Protein AF-A0A6G0XC63-F1 (afdb_monomer_lite)

Organism: NCBI:txid100861

Radius of gyration: 40.31 Å; chains: 1; bounding box: 90×27×116 Å

Structure (mmCIF, N/CA/C/O backbone):
data_AF-A0A6G0XC63-F1
#
_entry.id   AF-A0A6G0XC63-F1
#
loop_
_atom_site.group_PDB
_atom_site.id
_atom_site.type_s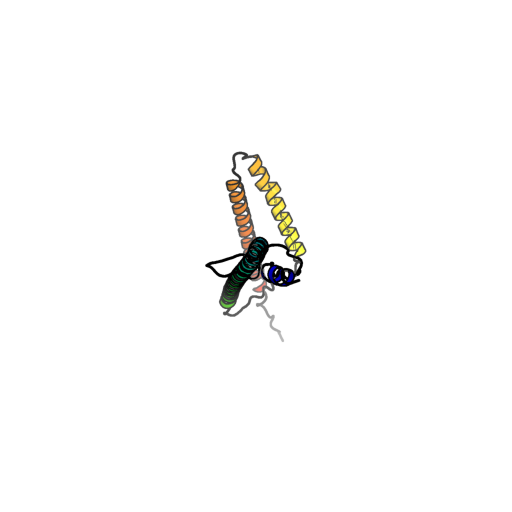ymbol
_atom_site.label_atom_id
_atom_site.label_alt_id
_atom_site.label_comp_id
_atom_site.label_asym_id
_atom_site.label_entity_id
_atom_site.label_seq_id
_atom_site.pdbx_PDB_ins_code
_atom_site.Cartn_x
_atom_site.Cartn_y
_atom_site.Cartn_z
_atom_site.occupancy
_atom_site.B_iso_or_equiv
_atom_site.auth_seq_id
_atom_site.auth_comp_id
_atom_site.auth_asym_id
_atom_site.auth_atom_id
_atom_site.pdbx_PDB_model_num
ATOM 1 N N . MET A 1 1 ? -22.989 12.980 68.171 1.00 46.19 1 MET A N 1
ATOM 2 C CA . MET A 1 1 ? -22.238 13.304 66.934 1.00 46.19 1 MET A CA 1
ATOM 3 C C . MET A 1 1 ? -21.333 12.137 66.503 1.00 46.19 1 MET A C 1
ATOM 5 O O . MET A 1 1 ? -20.151 12.341 66.274 1.00 46.19 1 MET A O 1
ATOM 9 N N . GLN A 1 2 ? -21.857 10.907 66.398 1.00 45.84 2 GLN A N 1
ATOM 10 C CA . GLN A 1 2 ? -21.051 9.700 66.100 1.00 45.84 2 GLN A CA 1
ATOM 11 C C . GLN A 1 2 ? -21.362 9.065 64.724 1.00 45.84 2 GLN A C 1
ATOM 13 O O . GLN A 1 2 ? -20.624 8.194 64.270 1.00 45.84 2 GLN A O 1
ATOM 18 N N . ASP A 1 3 ? -22.376 9.560 64.002 1.00 47.06 3 ASP A N 1
ATOM 19 C CA . ASP A 1 3 ? -22.834 8.966 62.732 1.00 47.06 3 ASP A CA 1
ATOM 20 C C . ASP A 1 3 ? -22.097 9.464 61.476 1.00 47.06 3 ASP A C 1
ATOM 22 O O . ASP A 1 3 ? -22.092 8.791 60.446 1.00 47.06 3 ASP A O 1
ATOM 26 N N . ALA A 1 4 ? -21.432 10.622 61.539 1.00 51.56 4 ALA A N 1
ATOM 27 C CA . ALA A 1 4 ? -20.772 11.221 60.372 1.00 51.56 4 ALA A CA 1
ATOM 28 C C . ALA A 1 4 ? -19.481 10.485 59.959 1.00 51.56 4 ALA A C 1
ATOM 30 O O . ALA A 1 4 ? -19.144 10.428 58.776 1.00 51.56 4 ALA A O 1
ATOM 31 N N . HIS A 1 5 ? -18.774 9.875 60.917 1.00 50.66 5 HIS A N 1
ATOM 32 C CA . HIS A 1 5 ? -17.534 9.143 60.642 1.00 50.66 5 HIS A CA 1
ATOM 33 C C . HIS A 1 5 ? -17.777 7.784 59.963 1.00 50.66 5 HIS A C 1
ATOM 35 O O . HIS A 1 5 ? -17.015 7.412 59.074 1.00 50.66 5 HIS A O 1
ATOM 41 N N . HIS A 1 6 ? -18.873 7.090 60.290 1.00 52.09 6 HIS A N 1
ATOM 42 C CA . HIS A 1 6 ? -19.213 5.793 59.686 1.00 52.09 6 HIS A CA 1
ATOM 43 C C . HIS A 1 6 ? -19.697 5.907 58.231 1.00 52.09 6 HIS A C 1
ATOM 45 O O . HIS A 1 6 ? -19.509 4.987 57.436 1.00 52.09 6 HIS A O 1
ATOM 51 N N . GLN A 1 7 ? -20.292 7.040 57.844 1.00 53.22 7 GLN A N 1
ATOM 52 C CA . GLN A 1 7 ? -20.738 7.248 56.462 1.00 53.22 7 GLN A CA 1
ATOM 53 C C . GLN A 1 7 ? -19.556 7.457 55.506 1.00 53.22 7 GLN A C 1
ATOM 55 O O . GLN A 1 7 ? -19.582 6.939 54.395 1.00 53.22 7 GLN A O 1
ATOM 60 N N . SER A 1 8 ? -18.483 8.119 55.947 1.00 57.97 8 SER A N 1
ATOM 61 C CA . SER A 1 8 ? -17.264 8.328 55.146 1.00 57.97 8 SER A CA 1
ATOM 62 C C . SER A 1 8 ? -16.567 7.012 54.751 1.00 57.97 8 SER A C 1
ATOM 64 O O . SER A 1 8 ? -16.093 6.852 53.621 1.00 57.97 8 SER A O 1
ATOM 66 N N . GLU A 1 9 ? -16.569 6.012 55.638 1.00 62.53 9 GLU A N 1
ATOM 67 C CA . GLU A 1 9 ? -15.960 4.701 55.372 1.00 62.53 9 GLU A CA 1
ATOM 68 C C . GLU A 1 9 ? -16.750 3.838 54.380 1.00 62.53 9 GLU A C 1
ATOM 70 O O . GLU A 1 9 ? -16.179 2.952 53.744 1.00 62.53 9 GLU A O 1
ATOM 75 N N . ALA A 1 10 ? -18.039 4.110 54.182 1.00 69.88 10 ALA A N 1
ATOM 76 C CA . ALA A 1 10 ? -18.869 3.382 53.226 1.00 69.88 10 ALA A CA 1
ATOM 77 C C . ALA A 1 10 ? -18.829 3.976 51.806 1.00 69.88 10 ALA A C 1
ATOM 79 O O . ALA A 1 10 ? -19.312 3.335 50.868 1.00 69.88 10 ALA A O 1
ATOM 80 N N . LEU A 1 11 ? -18.259 5.173 51.632 1.00 84.38 11 LEU A N 1
ATOM 81 C CA . LEU A 1 11 ? -18.305 5.943 50.388 1.00 84.38 11 LEU A CA 1
ATOM 82 C C . LEU A 1 11 ? -17.096 5.707 49.481 1.00 84.38 11 LEU A C 1
ATOM 84 O O . LEU A 1 11 ? -15.985 5.392 49.917 1.00 84.38 11 LEU A O 1
ATOM 88 N N . CYS A 1 12 ? -17.333 5.825 48.180 1.00 89.31 12 CYS A N 1
ATOM 89 C CA . CYS A 1 12 ? -16.354 5.579 47.134 1.00 89.31 12 CYS A CA 1
ATOM 90 C C . CYS A 1 12 ? -15.148 6.530 47.214 1.00 89.31 12 CYS A C 1
ATOM 92 O O . CYS A 1 12 ? -15.267 7.746 47.091 1.00 89.31 12 CYS A O 1
ATOM 94 N N . MET A 1 13 ? -13.950 5.952 47.265 1.00 88.00 13 MET A N 1
ATOM 95 C CA . MET A 1 13 ? -12.672 6.666 47.328 1.00 88.00 13 MET A CA 1
ATOM 96 C C . MET A 1 13 ? -12.102 6.965 45.933 1.00 88.00 13 MET A C 1
ATOM 98 O O . MET A 1 13 ? -10.935 6.684 45.649 1.00 88.00 13 MET A O 1
ATOM 102 N N . TYR A 1 14 ? -12.927 7.468 45.011 1.00 87.00 14 TYR A N 1
ATOM 103 C CA . TYR A 1 14 ? -12.421 7.843 43.688 1.00 87.00 14 TYR A CA 1
ATOM 104 C C . TYR A 1 14 ? -11.498 9.059 43.800 1.00 87.00 14 TYR A C 1
ATOM 106 O O . TYR A 1 14 ? -11.680 9.893 44.681 1.00 87.00 14 TYR A O 1
ATOM 114 N N . LYS A 1 15 ? -10.521 9.181 42.892 1.00 81.88 15 LYS A N 1
ATOM 115 C CA . LYS A 1 15 ? -9.438 10.186 42.948 1.00 81.88 15 LYS A CA 1
ATOM 116 C C . LYS A 1 15 ? -9.901 11.644 43.094 1.00 81.88 15 LYS A C 1
ATOM 118 O O . LYS A 1 15 ? -9.123 12.478 43.529 1.00 81.88 15 LYS A O 1
ATOM 123 N N . SER A 1 16 ? -11.142 11.959 42.723 1.00 79.44 16 SER A N 1
ATOM 124 C CA . SER A 1 16 ? -11.723 13.297 42.873 1.00 79.44 16 SER A CA 1
ATOM 125 C C . SER A 1 16 ? -12.293 13.582 44.268 1.00 79.44 16 SER A C 1
ATOM 1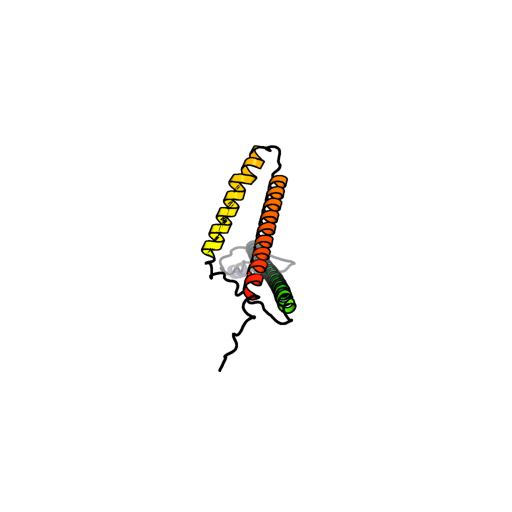27 O O . SER A 1 16 ? -12.661 14.721 44.528 1.00 79.44 16 SER A O 1
ATOM 129 N N . GLY A 1 17 ? -12.428 12.578 45.144 1.00 73.06 17 GLY A N 1
ATOM 130 C CA . GLY A 1 17 ? -12.961 12.702 46.509 1.00 73.06 17 GLY A CA 1
ATOM 131 C C . GLY A 1 17 ? -14.454 13.050 46.613 1.00 73.06 17 GLY A C 1
ATOM 132 O O . GLY A 1 17 ? -14.999 13.060 47.708 1.00 73.06 17 GLY A O 1
ATOM 133 N N . LYS A 1 18 ? -15.136 13.315 45.492 1.00 78.50 18 LYS A N 1
ATOM 134 C CA . LYS A 1 18 ? -16.520 13.829 45.442 1.00 78.50 18 LYS A CA 1
ATOM 135 C C . LYS A 1 18 ? -17.586 12.753 45.213 1.00 78.50 18 LYS A C 1
ATOM 137 O O . LYS A 1 18 ? -18.727 13.075 44.899 1.00 78.50 18 LYS A O 1
ATOM 142 N N . CYS A 1 19 ? -17.230 11.472 45.283 1.00 85.62 19 CYS A N 1
ATOM 143 C CA . CYS A 1 19 ? -18.177 10.405 44.976 1.00 85.62 19 CYS A CA 1
ATOM 144 C C . CYS A 1 19 ? -19.027 10.057 46.205 1.00 85.62 19 CYS A C 1
ATOM 146 O O . CYS A 1 19 ? -18.533 9.433 47.139 1.00 85.62 19 CYS A O 1
ATOM 148 N N . GLY A 1 20 ? -20.310 10.431 46.169 1.00 84.75 20 GLY A N 1
ATOM 149 C CA . GLY A 1 20 ? -21.304 10.100 47.199 1.00 84.75 20 GLY A CA 1
ATOM 150 C C . GLY A 1 20 ? -21.882 8.682 47.101 1.00 84.75 20 GLY A C 1
ATOM 151 O O . GLY A 1 20 ? -22.775 8.334 47.865 1.00 84.75 20 GLY A O 1
ATOM 152 N N . GLU A 1 21 ? -21.386 7.856 46.179 1.00 87.44 21 GLU A N 1
ATOM 153 C CA . GLU A 1 21 ? -21.863 6.485 46.000 1.00 87.44 21 GLU A CA 1
ATOM 154 C C . GLU A 1 21 ? -21.222 5.515 46.989 1.00 87.44 21 GLU A C 1
ATOM 156 O O . GLU A 1 21 ? -20.034 5.619 47.319 1.00 87.44 21 GLU A O 1
ATOM 161 N N . LYS A 1 22 ? -21.992 4.505 47.404 1.00 89.81 22 LYS A N 1
ATOM 162 C CA . LYS A 1 22 ? -21.492 3.437 48.275 1.00 89.81 22 LYS A CA 1
ATOM 163 C C . LYS A 1 22 ? -20.439 2.592 47.556 1.00 89.81 22 LYS A C 1
ATOM 165 O O . LYS A 1 22 ? -20.509 2.332 46.352 1.00 89.81 22 LYS A O 1
ATOM 170 N N . ARG A 1 23 ? -19.454 2.126 48.316 1.00 89.69 23 ARG A N 1
ATOM 171 C CA . ARG A 1 23 ? -18.429 1.184 47.858 1.00 89.69 23 ARG A CA 1
ATOM 172 C C . ARG A 1 23 ? -19.059 -0.119 47.363 1.00 89.69 23 ARG A C 1
ATOM 174 O O . ARG A 1 23 ? -19.961 -0.663 47.999 1.00 89.69 23 ARG A O 1
ATOM 181 N N . ALA A 1 24 ? -18.547 -0.636 46.249 1.00 89.25 24 ALA A N 1
ATOM 182 C CA . ALA A 1 24 ? -18.978 -1.915 45.699 1.00 89.25 24 ALA A CA 1
ATOM 183 C C . ALA A 1 24 ? -18.470 -3.090 46.545 1.00 89.25 24 ALA A C 1
ATOM 185 O O . ALA A 1 24 ? -17.450 -2.988 47.227 1.00 89.25 24 ALA A O 1
ATOM 186 N N . TRP A 1 25 ? -19.140 -4.234 46.438 1.00 89.81 25 TRP A N 1
ATOM 187 C CA . TRP A 1 25 ? -18.732 -5.488 47.067 1.00 89.81 25 TRP A CA 1
ATOM 188 C C . TRP A 1 25 ? -18.365 -6.509 45.995 1.00 89.81 25 TRP A C 1
ATOM 190 O O . TRP A 1 25 ? -19.051 -6.632 44.983 1.00 89.81 25 TRP A O 1
ATOM 200 N N . LYS A 1 26 ? -17.284 -7.262 46.207 1.00 89.44 26 LYS A N 1
ATOM 201 C CA . LYS A 1 26 ? -16.908 -8.385 45.342 1.00 89.44 26 LYS A CA 1
ATOM 202 C C . LYS A 1 26 ? -16.412 -9.541 46.195 1.00 89.44 26 LYS A C 1
ATOM 204 O O . LYS A 1 26 ? -15.455 -9.382 46.948 1.00 89.44 26 LYS A O 1
ATOM 209 N N . ASN A 1 27 ? -17.044 -10.705 46.052 1.00 89.31 27 ASN A N 1
ATOM 210 C CA . ASN A 1 27 ? -16.697 -11.935 46.775 1.00 89.31 27 ASN A CA 1
ATOM 211 C C . ASN A 1 27 ? -16.573 -11.711 48.296 1.00 89.31 27 ASN A C 1
ATOM 213 O O . ASN A 1 27 ? -15.564 -12.063 48.901 1.00 89.31 27 ASN A O 1
ATOM 217 N N . GLY A 1 28 ? -17.558 -11.034 48.894 1.00 86.94 28 GLY A N 1
ATOM 218 C CA . GLY A 1 28 ? -17.579 -10.739 50.332 1.00 86.94 28 GLY A CA 1
ATOM 219 C C . GLY A 1 28 ? -16.594 -9.661 50.804 1.00 86.94 28 GLY A C 1
ATOM 220 O O . GLY A 1 28 ? -16.592 -9.336 51.985 1.00 86.94 28 GLY A O 1
ATOM 221 N N . LYS A 1 29 ? -15.781 -9.069 49.916 1.00 88.88 29 LYS A N 1
ATOM 222 C CA . LYS A 1 29 ? -14.879 -7.955 50.248 1.00 88.88 29 LYS A CA 1
ATOM 223 C C . LYS A 1 29 ? -15.427 -6.635 49.718 1.00 88.88 29 LYS A C 1
ATOM 225 O O . LYS A 1 29 ? -15.727 -6.517 48.527 1.00 88.88 29 LYS A O 1
ATOM 230 N N . GLN A 1 30 ? -15.506 -5.633 50.589 1.00 89.12 30 GLN A N 1
ATOM 231 C CA . GLN A 1 30 ? -15.817 -4.266 50.192 1.00 89.12 30 GLN A CA 1
ATOM 232 C C . GLN A 1 30 ? -14.616 -3.660 49.454 1.00 89.12 30 GLN A C 1
ATOM 234 O O . GLN A 1 30 ? -13.468 -3.742 49.895 1.00 89.12 30 GLN A O 1
ATOM 239 N N . LEU A 1 31 ? -14.877 -3.084 48.290 1.00 90.06 31 LEU A N 1
ATOM 240 C CA . LEU A 1 31 ? -13.873 -2.463 47.439 1.00 90.06 31 LEU A CA 1
ATOM 241 C C . LEU A 1 31 ? -13.735 -0.977 47.764 1.00 90.06 31 LEU A C 1
ATOM 243 O O . LEU A 1 31 ? -14.580 -0.382 48.417 1.00 90.06 31 LEU A O 1
ATOM 247 N N . LYS A 1 32 ? -12.668 -0.344 47.270 1.00 89.38 32 LYS A N 1
ATOM 248 C CA . LYS A 1 32 ? -12.431 1.092 47.497 1.00 89.38 32 LYS A CA 1
ATOM 249 C C . LYS A 1 32 ? -13.353 1.999 46.677 1.00 89.38 32 LYS A C 1
ATOM 251 O O . LYS A 1 32 ? -13.556 3.150 47.041 1.00 89.38 32 LYS A O 1
ATOM 256 N N . LEU A 1 33 ? -13.880 1.499 45.561 1.00 91.69 33 LEU A N 1
ATOM 257 C CA . LEU A 1 33 ? -14.664 2.269 44.597 1.00 91.69 33 LEU A CA 1
ATOM 258 C C . LEU A 1 33 ? -16.095 1.742 44.510 1.00 91.69 33 LEU A C 1
ATOM 260 O O . LEU A 1 33 ? -16.333 0.555 44.737 1.00 91.69 33 LEU A O 1
ATOM 264 N N . CYS A 1 34 ? -17.031 2.616 44.150 1.00 92.88 34 CYS A N 1
ATOM 265 C CA . CYS A 1 34 ? -18.372 2.219 43.733 1.00 92.88 34 CYS A CA 1
ATOM 266 C C . CYS A 1 34 ? -18.334 1.470 42.393 1.00 92.88 34 CYS A C 1
ATOM 268 O O . CYS A 1 34 ? -17.321 1.464 41.685 1.00 92.88 34 CYS A O 1
ATOM 270 N N . GLU A 1 35 ? -19.454 0.848 42.028 1.00 91.75 35 GLU A N 1
ATOM 271 C CA . GLU A 1 35 ? -19.525 0.028 40.818 1.00 91.75 35 GLU A CA 1
ATOM 272 C C . GLU A 1 35 ? -19.319 0.856 39.543 1.00 91.75 35 GLU A C 1
ATOM 274 O O . GLU A 1 35 ? -18.570 0.442 38.659 1.00 91.75 35 GLU A O 1
ATOM 279 N N . ALA A 1 36 ? -19.864 2.075 39.494 1.00 91.19 36 ALA A N 1
ATOM 280 C CA . ALA A 1 36 ? -19.695 2.983 38.361 1.00 91.19 36 ALA A CA 1
ATOM 281 C C . ALA A 1 36 ? -18.211 3.274 38.065 1.00 91.19 36 ALA A C 1
ATOM 283 O O . ALA A 1 36 ? -17.739 3.054 36.949 1.00 91.19 36 ALA A O 1
ATOM 284 N N . HIS A 1 37 ? -17.436 3.668 39.081 1.00 93.50 37 HIS A N 1
ATOM 285 C CA . HIS A 1 37 ? -16.009 3.952 38.907 1.00 93.50 37 HIS A CA 1
ATOM 286 C C . HIS A 1 37 ? -15.176 2.694 38.626 1.00 93.50 37 HIS A C 1
ATOM 288 O O . HIS A 1 37 ? -14.146 2.784 37.957 1.00 93.50 37 HIS A O 1
ATOM 294 N N . ARG A 1 38 ? -15.601 1.507 39.084 1.00 92.38 38 ARG A N 1
ATOM 295 C CA . ARG A 1 38 ? -14.949 0.241 38.702 1.00 92.38 38 ARG A CA 1
ATOM 296 C C . ARG A 1 38 ? -15.142 -0.069 37.226 1.00 92.38 38 ARG A C 1
ATOM 298 O O . ARG A 1 38 ? -14.184 -0.457 36.558 1.00 92.38 38 ARG A O 1
ATOM 305 N N . ILE A 1 39 ? -16.365 0.088 36.729 1.00 92.00 39 ILE A N 1
ATOM 306 C CA . ILE A 1 39 ? -16.687 -0.125 35.318 1.00 92.00 39 ILE A CA 1
ATOM 307 C C . ILE A 1 39 ? -15.917 0.881 34.462 1.00 92.00 39 ILE A C 1
ATOM 309 O O . ILE A 1 39 ? -15.290 0.485 33.481 1.00 92.00 39 ILE A O 1
ATOM 313 N N . GLU A 1 40 ? -15.876 2.149 34.871 1.00 92.44 40 GLU A N 1
ATOM 314 C CA . GLU A 1 40 ? -15.123 3.186 34.167 1.00 92.44 40 GLU A CA 1
ATOM 315 C C . GLU A 1 40 ? -13.618 2.878 34.128 1.00 92.44 40 GLU A C 1
ATOM 317 O O . GLU A 1 40 ? -13.012 2.894 33.054 1.00 92.44 40 GLU A O 1
ATOM 322 N N . GLN A 1 41 ? -13.009 2.521 35.264 1.00 92.56 41 GLN A N 1
ATOM 323 C CA . GLN A 1 41 ? -11.596 2.133 35.308 1.00 92.56 41 GLN A CA 1
ATOM 324 C C . GLN A 1 41 ? -11.304 0.900 34.447 1.00 92.56 41 GLN A C 1
ATOM 326 O O . GLN A 1 41 ? -10.303 0.883 33.730 1.00 92.56 41 GLN A O 1
ATOM 331 N N . ASN A 1 42 ? -12.180 -0.108 34.466 1.00 93.69 42 ASN A N 1
ATOM 332 C CA . ASN A 1 42 ? -12.048 -1.279 33.601 1.00 93.69 42 ASN A CA 1
ATOM 333 C C . ASN A 1 42 ? -12.157 -0.895 32.124 1.00 93.69 42 ASN A C 1
ATOM 335 O O . ASN A 1 42 ? -11.353 -1.357 31.320 1.00 93.69 42 ASN A O 1
ATOM 339 N N . ALA A 1 43 ? -13.097 -0.023 31.761 1.00 92.38 43 ALA A N 1
ATOM 340 C CA . ALA A 1 43 ? -13.247 0.458 30.393 1.00 92.38 43 ALA A CA 1
ATOM 341 C C . ALA A 1 43 ? -12.006 1.240 29.931 1.00 92.38 43 ALA A C 1
ATOM 343 O O . ALA A 1 43 ? -11.524 1.034 28.816 1.00 92.38 43 ALA A O 1
ATOM 344 N N . ILE A 1 44 ? -11.444 2.096 30.791 1.00 90.88 44 ILE A N 1
ATOM 345 C CA . ILE A 1 44 ? -10.192 2.816 30.518 1.00 90.88 44 ILE A CA 1
ATOM 346 C C . ILE A 1 44 ? -9.039 1.829 30.321 1.00 90.88 44 ILE A C 1
ATOM 348 O O . ILE A 1 44 ? -8.348 1.912 29.305 1.00 90.88 44 ILE A O 1
ATOM 352 N N . LYS A 1 45 ? -8.876 0.865 31.234 1.00 93.50 45 LYS A N 1
ATOM 353 C CA . LYS A 1 45 ? -7.838 -0.169 31.148 1.00 93.50 45 LYS A CA 1
ATOM 354 C C . LYS A 1 45 ? -7.965 -1.001 29.869 1.00 93.50 45 LYS A C 1
ATOM 356 O O . LYS A 1 45 ? -6.991 -1.192 29.151 1.00 93.50 45 LYS A O 1
ATOM 361 N N . MET A 1 46 ? -9.174 -1.441 29.528 1.00 94.31 46 MET A N 1
ATOM 362 C CA . MET A 1 46 ? -9.425 -2.201 28.300 1.00 94.31 46 MET A CA 1
ATOM 363 C C . MET A 1 46 ? -9.066 -1.393 27.048 1.00 94.31 46 MET A C 1
ATOM 365 O O . MET A 1 46 ? -8.471 -1.932 26.113 1.00 94.31 46 MET A O 1
ATOM 369 N N . ARG A 1 47 ? -9.380 -0.090 27.024 1.00 91.56 47 ARG A N 1
ATOM 370 C CA . ARG A 1 47 ? -8.985 0.799 25.920 1.00 91.56 47 ARG A CA 1
ATOM 371 C C . ARG A 1 47 ? -7.466 0.953 25.824 1.00 91.56 47 ARG A C 1
ATOM 373 O O . ARG A 1 47 ? -6.932 0.859 24.717 1.00 91.56 47 ARG A O 1
ATOM 380 N N . SER A 1 48 ? -6.769 1.144 26.947 1.00 92.00 48 SER A N 1
ATOM 381 C CA . SER A 1 48 ? -5.304 1.254 26.948 1.00 92.00 48 SER A CA 1
ATOM 382 C C . SER A 1 48 ? -4.632 -0.048 26.518 1.00 92.00 48 SER A C 1
ATOM 384 O O . SER A 1 48 ? -3.733 -0.019 25.678 1.00 92.00 48 SER A O 1
ATOM 386 N N . ASP A 1 49 ? -5.112 -1.189 27.013 1.00 93.00 49 ASP A N 1
ATOM 387 C CA . ASP A 1 49 ? -4.575 -2.511 26.681 1.00 93.00 49 ASP A CA 1
ATOM 388 C C . ASP A 1 49 ? -4.781 -2.825 25.191 1.00 93.00 49 ASP A C 1
ATOM 390 O O . ASP A 1 49 ? -3.865 -3.307 24.517 1.00 93.00 49 ASP A O 1
ATOM 394 N N . LYS A 1 50 ? -5.949 -2.469 24.635 1.00 92.94 50 LYS A N 1
ATOM 395 C CA . LYS A 1 50 ? -6.234 -2.598 23.199 1.00 92.94 50 LYS A CA 1
ATOM 396 C C . LYS A 1 50 ? -5.305 -1.726 22.353 1.00 92.94 50 LYS A C 1
ATOM 398 O O . LYS A 1 50 ? -4.734 -2.223 21.383 1.00 92.94 50 LYS A O 1
ATOM 403 N N . SER A 1 51 ? -5.127 -0.456 22.719 1.00 93.50 51 SER A N 1
ATOM 404 C CA . SER A 1 51 ? -4.222 0.462 22.010 1.00 93.50 51 SER A CA 1
ATOM 405 C C . SER A 1 51 ? -2.776 -0.046 22.029 1.00 93.50 51 SER A C 1
ATOM 407 O O . SER A 1 51 ? -2.121 -0.139 20.987 1.00 93.50 51 SER A O 1
ATOM 409 N N . LEU A 1 52 ? -2.299 -0.488 23.195 1.00 93.94 52 LEU A N 1
ATOM 410 C CA . LEU A 1 52 ? -0.960 -1.050 23.344 1.00 93.94 52 LEU A CA 1
ATOM 411 C C . LEU A 1 52 ? -0.783 -2.332 22.516 1.00 93.94 52 LEU A C 1
ATOM 413 O O . LEU A 1 52 ? 0.255 -2.521 21.878 1.00 93.94 52 LEU A O 1
ATOM 417 N N . SER A 1 53 ? -1.797 -3.200 22.498 1.00 94.25 53 SER A N 1
ATOM 418 C CA . SER A 1 53 ? -1.805 -4.422 21.690 1.00 94.25 53 SER A CA 1
ATOM 419 C C . SER A 1 53 ? -1.707 -4.120 20.191 1.00 94.25 53 SER A C 1
ATOM 421 O O . SER A 1 53 ? -0.857 -4.693 19.502 1.00 94.25 53 SER A O 1
ATOM 423 N N . LEU A 1 54 ? -2.498 -3.162 19.694 1.00 95.00 54 LEU A N 1
ATOM 424 C CA . LEU A 1 54 ? -2.448 -2.720 18.297 1.00 95.00 54 LEU A CA 1
ATOM 425 C C . LEU A 1 54 ? -1.082 -2.133 17.938 1.00 95.00 54 LEU A C 1
ATOM 427 O O . LEU A 1 54 ? -0.494 -2.535 16.935 1.00 95.00 54 LEU A O 1
ATOM 431 N N . ARG A 1 55 ? -0.523 -1.266 18.790 1.00 94.88 55 ARG A N 1
ATOM 432 C CA . ARG A 1 55 ? 0.817 -0.698 18.580 1.00 94.88 55 ARG A CA 1
ATOM 433 C C . ARG A 1 55 ? 1.883 -1.790 18.487 1.00 94.88 55 ARG A C 1
ATOM 435 O O . ARG A 1 55 ? 2.705 -1.776 17.574 1.00 94.88 55 ARG A O 1
ATOM 442 N N . ARG A 1 56 ? 1.847 -2.779 19.387 1.00 96.06 56 ARG A N 1
ATOM 443 C CA . ARG A 1 56 ? 2.758 -3.938 19.343 1.00 96.06 56 ARG A CA 1
ATOM 444 C C . ARG A 1 56 ? 2.577 -4.761 18.067 1.00 96.06 56 ARG A C 1
ATOM 446 O O . ARG A 1 56 ? 3.566 -5.260 17.537 1.00 96.06 56 ARG A O 1
ATOM 453 N N . LYS A 1 57 ? 1.345 -4.923 17.574 1.00 96.50 57 LYS A N 1
ATOM 454 C CA . LYS A 1 57 ? 1.073 -5.618 16.309 1.00 96.50 57 LYS A CA 1
ATOM 455 C C . LYS A 1 57 ? 1.683 -4.868 15.120 1.00 96.50 57 LYS A C 1
ATOM 457 O O . LYS A 1 57 ? 2.417 -5.497 14.364 1.00 96.50 57 LYS A O 1
ATOM 462 N N . MET A 1 58 ? 1.471 -3.554 15.021 1.00 94.19 58 MET A N 1
ATOM 463 C CA . MET A 1 58 ? 2.035 -2.742 13.934 1.00 94.19 58 MET A CA 1
ATOM 464 C C . MET A 1 58 ? 3.564 -2.794 13.908 1.00 94.19 58 MET A C 1
ATOM 466 O O . MET A 1 58 ? 4.138 -3.074 12.864 1.00 94.19 58 MET A O 1
ATOM 470 N N . ILE A 1 59 ? 4.227 -2.669 15.064 1.00 95.50 59 ILE A N 1
ATOM 471 C CA . ILE A 1 59 ? 5.697 -2.769 15.151 1.00 95.50 59 ILE A CA 1
ATOM 472 C C . ILE A 1 59 ? 6.205 -4.121 14.618 1.00 95.50 59 ILE A C 1
ATOM 474 O O . ILE A 1 59 ? 7.219 -4.190 13.922 1.00 95.50 59 ILE A O 1
ATOM 478 N N . ARG A 1 60 ? 5.506 -5.226 14.919 1.00 95.19 60 ARG A N 1
ATOM 479 C CA . ARG A 1 60 ? 5.882 -6.550 14.392 1.00 95.19 60 ARG A CA 1
ATOM 480 C C . ARG A 1 60 ? 5.683 -6.643 12.880 1.00 95.19 60 ARG A C 1
ATOM 482 O O . ARG A 1 60 ? 6.477 -7.302 12.213 1.00 95.19 60 ARG A O 1
ATOM 489 N N . GLU A 1 61 ? 4.625 -6.041 12.350 1.00 96.12 61 GLU A N 1
ATOM 490 C CA . GLU A 1 61 ? 4.337 -6.028 10.913 1.00 96.12 61 GLU A CA 1
ATOM 491 C C . GLU A 1 61 ? 5.333 -5.155 10.144 1.00 96.12 61 GLU A C 1
ATOM 493 O O . GLU A 1 61 ? 5.849 -5.599 9.118 1.00 96.12 61 GLU A O 1
ATOM 498 N N . GLU A 1 62 ? 5.699 -3.987 10.673 1.00 94.19 62 GLU A N 1
ATOM 499 C CA . GLU A 1 62 ? 6.747 -3.133 10.106 1.00 94.19 62 GLU A CA 1
ATOM 500 C C . GLU A 1 62 ? 8.101 -3.833 10.086 1.00 94.19 62 GLU A C 1
ATOM 502 O O . GLU A 1 62 ? 8.746 -3.870 9.039 1.00 94.19 62 GLU A O 1
ATOM 507 N N . LYS A 1 63 ? 8.500 -4.480 11.190 1.00 95.81 63 LYS A N 1
ATOM 508 C CA . LYS A 1 63 ? 9.743 -5.262 11.225 1.00 95.81 63 LYS A CA 1
ATOM 509 C C . LYS A 1 63 ? 9.745 -6.355 10.153 1.00 95.81 63 LYS A C 1
ATOM 511 O O . LYS A 1 63 ? 10.726 -6.507 9.432 1.00 95.81 63 LYS A O 1
ATOM 516 N N . LYS A 1 64 ? 8.629 -7.077 9.992 1.00 96.50 64 LYS A N 1
ATOM 517 C CA . LYS A 1 64 ? 8.478 -8.084 8.927 1.00 96.50 64 LYS A CA 1
ATOM 518 C C . LYS A 1 64 ? 8.553 -7.466 7.529 1.00 96.50 64 LYS A C 1
ATOM 520 O O . LYS A 1 64 ? 9.147 -8.074 6.642 1.00 96.50 64 LYS A O 1
ATOM 525 N N . LYS A 1 65 ? 7.945 -6.296 7.309 1.00 96.00 65 LYS A N 1
ATOM 526 C CA . LYS A 1 65 ? 7.990 -5.581 6.025 1.00 96.00 65 LYS A CA 1
ATOM 527 C C . LYS A 1 65 ? 9.417 -5.138 5.697 1.00 96.00 65 LYS A C 1
ATOM 529 O O . LYS A 1 65 ? 9.875 -5.385 4.585 1.00 96.00 65 LYS A O 1
ATOM 534 N N . LEU A 1 66 ? 10.125 -4.569 6.669 1.00 96.06 66 LEU A N 1
ATOM 535 C CA . LEU A 1 66 ? 11.516 -4.149 6.530 1.00 96.06 66 LEU A CA 1
ATOM 536 C C . LEU A 1 66 ? 12.433 -5.342 6.226 1.00 96.06 66 LEU A C 1
ATOM 538 O O . LEU A 1 66 ? 13.206 -5.301 5.276 1.00 96.06 66 LEU A O 1
ATOM 542 N N . ASP A 1 67 ? 12.270 -6.450 6.949 1.00 95.50 67 ASP A N 1
ATOM 543 C CA . ASP A 1 67 ? 13.014 -7.691 6.708 1.00 95.50 67 ASP A CA 1
ATOM 544 C C . ASP A 1 67 ? 12.742 -8.297 5.314 1.00 95.50 67 ASP A C 1
ATOM 546 O O . ASP A 1 67 ? 13.599 -8.983 4.751 1.00 95.50 67 ASP A O 1
ATOM 550 N N . ARG A 1 68 ? 11.544 -8.097 4.746 1.00 94.81 68 ARG A N 1
ATOM 551 C CA . ARG A 1 68 ? 11.228 -8.510 3.366 1.00 94.81 68 ARG A CA 1
ATOM 552 C C . ARG A 1 68 ? 11.895 -7.602 2.339 1.00 94.81 68 ARG A C 1
ATOM 554 O O . ARG A 1 68 ? 12.427 -8.121 1.362 1.00 94.81 68 ARG A O 1
ATOM 561 N N . LEU A 1 69 ? 11.868 -6.288 2.568 1.00 94.44 69 LEU A N 1
ATOM 562 C CA . LEU A 1 69 ? 12.535 -5.306 1.711 1.00 94.44 69 LEU A CA 1
ATOM 563 C C . LEU A 1 69 ? 14.043 -5.546 1.683 1.00 94.44 69 LEU A C 1
ATOM 565 O O . LEU A 1 69 ? 14.598 -5.676 0.598 1.00 94.44 69 LEU A O 1
ATOM 569 N N . ARG A 1 70 ? 14.669 -5.749 2.848 1.00 95.44 70 ARG A N 1
ATOM 570 C CA . ARG A 1 70 ? 16.101 -6.060 2.938 1.00 95.44 70 ARG A CA 1
ATOM 571 C C . ARG A 1 70 ? 16.469 -7.309 2.137 1.00 95.44 70 ARG A C 1
ATOM 573 O O . ARG A 1 70 ? 17.387 -7.269 1.334 1.00 95.44 70 ARG A O 1
ATOM 580 N N . ARG A 1 71 ? 15.703 -8.400 2.264 1.00 94.38 71 ARG A N 1
ATOM 581 C CA . ARG A 1 71 ? 15.934 -9.617 1.457 1.00 94.38 71 ARG A CA 1
ATOM 582 C C . ARG A 1 71 ? 15.723 -9.399 -0.041 1.00 94.38 71 ARG A C 1
ATOM 584 O O . ARG A 1 71 ? 16.357 -10.067 -0.851 1.00 94.38 71 ARG A O 1
ATOM 591 N N . ALA A 1 72 ? 14.785 -8.538 -0.431 1.00 93.69 72 ALA A N 1
ATOM 592 C CA . ALA A 1 72 ? 14.571 -8.210 -1.837 1.00 93.69 72 ALA A CA 1
ATOM 593 C C . ALA A 1 72 ? 15.744 -7.398 -2.402 1.00 93.69 72 ALA A C 1
ATOM 595 O O . ALA A 1 72 ? 16.184 -7.670 -3.514 1.00 93.69 72 ALA A O 1
ATOM 596 N N . GLU A 1 73 ? 16.274 -6.466 -1.616 1.00 93.00 73 GLU A N 1
ATOM 597 C CA . GLU A 1 73 ? 17.467 -5.691 -1.948 1.00 93.00 73 GLU A CA 1
ATOM 598 C C . GLU A 1 73 ? 18.721 -6.573 -2.012 1.00 93.00 73 GLU A C 1
ATOM 600 O O . GLU A 1 73 ? 19.453 -6.507 -2.993 1.00 93.00 73 GLU A O 1
ATOM 605 N N . GLU A 1 74 ? 18.908 -7.485 -1.051 1.00 92.94 74 GLU A N 1
ATOM 606 C CA . GLU A 1 74 ? 19.967 -8.504 -1.079 1.00 92.94 74 GLU A CA 1
ATOM 607 C C . GLU A 1 74 ? 19.891 -9.347 -2.367 1.00 92.94 74 GLU A C 1
ATOM 609 O O . GLU A 1 74 ? 20.902 -9.534 -3.040 1.00 92.94 74 GLU A O 1
ATOM 614 N N . ARG A 1 75 ? 18.694 -9.798 -2.778 1.00 90.94 75 ARG A N 1
ATOM 615 C CA . ARG A 1 75 ? 18.510 -10.513 -4.058 1.00 90.94 75 ARG A CA 1
ATOM 616 C C . ARG A 1 75 ? 18.809 -9.642 -5.275 1.00 90.94 75 ARG A C 1
ATOM 618 O O . ARG A 1 75 ? 19.416 -10.128 -6.225 1.00 90.94 75 ARG A O 1
ATOM 625 N N . LYS A 1 76 ? 18.385 -8.375 -5.262 1.00 90.81 76 LYS A N 1
ATOM 626 C CA . LYS A 1 76 ? 18.678 -7.423 -6.343 1.00 90.81 76 LYS A CA 1
ATOM 627 C C . LYS A 1 76 ? 20.187 -7.225 -6.482 1.00 90.81 76 LYS A C 1
ATOM 629 O O . LYS A 1 76 ? 20.694 -7.232 -7.598 1.00 90.81 76 LYS A O 1
ATOM 634 N N . LYS A 1 77 ? 20.897 -7.115 -5.357 1.00 90.44 77 LYS A N 1
ATOM 635 C CA . LYS A 1 77 ? 22.356 -7.036 -5.330 1.00 90.44 77 LYS A CA 1
ATOM 636 C C . LYS A 1 77 ? 22.998 -8.308 -5.885 1.00 90.44 77 LYS A C 1
ATOM 638 O O . LYS A 1 77 ? 23.839 -8.197 -6.758 1.00 90.44 77 LYS A O 1
ATOM 643 N N . MET A 1 78 ? 22.559 -9.499 -5.472 1.00 89.25 78 MET A N 1
ATOM 644 C CA . MET A 1 78 ? 23.080 -10.754 -6.042 1.00 89.25 78 MET A CA 1
ATOM 645 C C . MET A 1 78 ? 22.885 -10.830 -7.560 1.00 89.25 78 MET A C 1
ATOM 647 O O . MET A 1 78 ? 23.786 -11.270 -8.261 1.00 89.25 78 MET A O 1
ATOM 651 N N . TYR A 1 79 ? 21.733 -10.390 -8.076 1.00 86.00 79 TYR A N 1
ATOM 652 C CA . TYR A 1 79 ? 21.494 -10.332 -9.520 1.00 86.00 79 TYR A CA 1
ATOM 653 C C . TYR A 1 79 ? 22.453 -9.359 -10.224 1.00 86.00 79 TYR A C 1
ATOM 655 O O . TYR A 1 79 ? 22.987 -9.671 -11.287 1.00 86.00 79 TYR A O 1
ATOM 663 N N . TRP A 1 80 ? 22.701 -8.199 -9.613 1.00 80.00 80 TRP A N 1
ATOM 664 C CA . TRP A 1 80 ? 23.648 -7.205 -10.118 1.00 80.00 80 TRP A CA 1
ATOM 665 C C . TRP A 1 80 ? 25.094 -7.717 -10.107 1.00 80.00 80 TRP A C 1
ATOM 667 O O . TRP A 1 80 ? 25.796 -7.627 -11.112 1.00 80.00 80 TRP A O 1
ATOM 677 N N . ASP A 1 81 ? 25.514 -8.324 -8.998 1.00 81.00 81 ASP A N 1
ATOM 678 C CA . ASP A 1 81 ? 26.850 -8.892 -8.826 1.00 81.00 81 ASP A CA 1
ATOM 679 C C . ASP A 1 81 ? 27.058 -10.106 -9.753 1.00 81.00 81 ASP A C 1
ATOM 681 O O . ASP A 1 81 ? 28.129 -10.255 -10.333 1.00 81.00 81 ASP A O 1
ATOM 685 N N . ALA A 1 82 ? 26.039 -10.947 -9.976 1.00 74.06 82 ALA A N 1
ATOM 686 C CA . ALA A 1 82 ? 26.070 -12.037 -10.963 1.00 74.06 82 ALA A CA 1
ATOM 687 C C . ALA A 1 82 ? 26.180 -11.516 -12.409 1.00 74.06 82 ALA A C 1
ATOM 689 O O . ALA A 1 82 ? 26.911 -12.073 -13.229 1.00 74.06 82 ALA A O 1
ATOM 690 N N . SER A 1 83 ? 25.497 -10.410 -12.710 1.00 68.31 83 SER A N 1
ATOM 691 C CA . SER A 1 83 ? 25.616 -9.725 -14.004 1.00 68.31 83 SER A CA 1
ATOM 692 C C . SER A 1 83 ? 26.985 -9.055 -14.180 1.00 68.31 83 SER A C 1
ATOM 694 O O . SER A 1 83 ? 27.447 -8.899 -15.299 1.00 68.31 83 SER A O 1
ATOM 696 N N . SER A 1 84 ? 27.654 -8.688 -13.083 1.00 61.22 84 SER A N 1
ATOM 697 C CA . SER A 1 84 ? 28.986 -8.064 -13.101 1.00 61.22 84 SER A CA 1
ATOM 698 C C . SER A 1 84 ? 30.129 -9.093 -13.082 1.00 61.22 84 SER A C 1
ATOM 700 O O . SER A 1 84 ? 31.199 -8.847 -13.625 1.00 61.22 84 SER A O 1
ATOM 702 N N . SER A 1 85 ? 29.914 -10.270 -12.486 1.00 54.50 85 SER A N 1
ATOM 703 C CA . SER A 1 85 ? 30.890 -11.377 -12.431 1.00 54.50 85 SER A CA 1
ATOM 704 C C . SER A 1 85 ? 30.871 -12.276 -13.668 1.00 54.50 85 SER A C 1
ATOM 706 O O . SER A 1 85 ? 31.859 -12.957 -13.933 1.00 54.50 85 SER A O 1
ATOM 708 N N . SER A 1 86 ? 29.807 -12.225 -14.475 1.00 49.81 86 SER A N 1
ATOM 709 C CA . SER A 1 86 ? 29.811 -12.769 -15.843 1.00 49.81 86 SER A CA 1
ATOM 710 C C . SER A 1 86 ? 30.641 -11.926 -16.827 1.00 49.81 86 SER A C 1
ATOM 712 O O . SER A 1 86 ? 30.854 -12.360 -17.954 1.00 49.81 86 SER A O 1
ATOM 714 N N . SER A 1 87 ? 31.204 -10.800 -16.369 1.00 47.62 87 SER A N 1
ATOM 715 C CA . SER A 1 87 ? 32.137 -9.933 -17.104 1.00 47.62 87 SER A CA 1
ATOM 716 C C . SER A 1 87 ? 33.583 -10.027 -16.583 1.00 47.62 87 SER A C 1
ATOM 718 O O . SER A 1 87 ? 34.344 -9.069 -16.670 1.00 47.62 87 SER A O 1
ATOM 720 N N . SER A 1 88 ? 33.970 -11.168 -15.996 1.00 45.31 88 SER A N 1
ATOM 721 C CA . SER A 1 88 ? 35.325 -11.438 -15.473 1.00 45.31 88 SER A CA 1
ATOM 722 C C . SER A 1 88 ? 36.181 -12.264 -16.449 1.00 45.31 88 SER A C 1
ATOM 724 O O . SER A 1 88 ? 36.881 -13.209 -16.076 1.00 45.31 88 SER A O 1
ATOM 726 N N . SER A 1 89 ? 36.126 -11.921 -17.724 1.00 41.38 89 SER A N 1
ATOM 727 C CA . SER A 1 89 ? 37.198 -12.179 -18.684 1.00 41.38 89 SER A CA 1
ATOM 728 C C . SER A 1 89 ? 37.384 -10.871 -19.436 1.00 41.38 89 SER A C 1
ATOM 730 O O . SER A 1 89 ? 36.388 -10.215 -19.724 1.00 41.38 89 SER A O 1
ATOM 732 N N . ASP A 1 90 ? 38.644 -10.478 -19.601 1.00 46.47 90 ASP A N 1
ATOM 733 C CA . ASP A 1 90 ? 39.124 -9.199 -20.124 1.00 46.47 90 ASP A CA 1
ATOM 734 C C . ASP A 1 90 ? 38.212 -8.513 -21.148 1.00 46.47 90 ASP A C 1
ATOM 736 O O . ASP A 1 90 ? 37.627 -9.151 -22.016 1.00 46.47 90 ASP A O 1
ATOM 740 N N . GLU A 1 91 ? 38.196 -7.182 -21.055 1.00 40.66 91 GLU A N 1
ATOM 741 C CA . GLU A 1 91 ? 37.340 -6.245 -21.785 1.00 40.66 91 GLU A CA 1
ATOM 742 C C . GLU A 1 91 ? 35.945 -6.085 -21.169 1.00 40.66 91 GLU A C 1
ATOM 744 O O . GLU A 1 91 ? 34.910 -6.458 -21.722 1.00 40.66 91 GLU A O 1
ATOM 749 N N . GLN A 1 92 ? 35.895 -5.329 -20.065 1.00 42.22 92 GLN A N 1
ATOM 750 C CA . GLN A 1 92 ? 34.841 -4.328 -19.955 1.00 42.22 92 GLN A CA 1
ATOM 751 C C . GLN A 1 92 ? 34.977 -3.445 -21.200 1.00 42.22 92 GLN A C 1
ATOM 753 O O . GLN A 1 92 ? 35.714 -2.459 -21.192 1.00 42.22 92 GLN A O 1
ATOM 758 N N . MET A 1 93 ? 34.300 -3.824 -22.288 1.00 43.03 93 MET A N 1
ATOM 759 C CA . MET A 1 93 ? 33.925 -2.904 -23.347 1.00 43.03 93 MET A CA 1
ATOM 760 C C . MET A 1 93 ? 33.035 -1.854 -22.686 1.00 43.03 93 MET A C 1
ATOM 762 O O . MET A 1 93 ? 31.808 -1.906 -22.728 1.00 43.03 93 MET A O 1
ATOM 766 N N . GLN A 1 94 ? 33.683 -0.901 -22.011 1.00 42.94 94 GLN A N 1
ATOM 767 C CA . GLN A 1 94 ? 33.208 0.459 -21.924 1.00 42.94 94 GLN A CA 1
ATOM 768 C C . GLN A 1 94 ? 32.922 0.813 -23.370 1.00 42.94 94 GLN A C 1
ATOM 770 O O . GLN A 1 94 ? 33.836 0.924 -24.186 1.00 42.94 94 GLN A O 1
ATOM 775 N N . TRP A 1 95 ? 31.640 0.808 -23.698 1.00 41.78 95 TRP A N 1
ATOM 776 C CA . TRP A 1 95 ? 31.148 1.030 -25.034 1.00 41.78 95 TRP A CA 1
ATOM 777 C C . TRP A 1 95 ? 31.498 2.482 -25.381 1.00 41.78 95 TRP A C 1
ATOM 779 O O . TRP A 1 95 ? 30.708 3.396 -25.195 1.00 41.78 95 TRP A O 1
ATOM 789 N N . ASN A 1 96 ? 32.730 2.704 -25.835 1.00 45.94 96 ASN A N 1
ATOM 790 C CA . ASN A 1 96 ? 33.216 3.951 -26.413 1.00 45.94 96 ASN A CA 1
ATOM 791 C C . ASN A 1 96 ? 32.846 3.960 -27.902 1.00 45.94 96 ASN A C 1
ATOM 793 O O . ASN A 1 96 ? 33.649 4.331 -28.756 1.00 45.94 96 ASN A O 1
ATOM 797 N N . GLY A 1 97 ? 31.650 3.470 -28.238 1.00 52.00 97 GLY A N 1
ATOM 798 C CA . GLY A 1 97 ? 31.099 3.737 -29.554 1.00 52.00 97 GLY A CA 1
ATOM 799 C C . GLY A 1 97 ? 30.821 5.236 -29.682 1.00 52.00 97 GLY A C 1
ATOM 800 O O . GLY A 1 97 ? 30.811 5.956 -28.684 1.00 52.00 97 GLY A O 1
ATOM 801 N N . PRO A 1 98 ? 30.586 5.742 -30.898 1.00 46.28 98 PRO A N 1
ATOM 802 C CA . PRO A 1 98 ? 30.554 7.175 -31.197 1.00 46.28 98 PRO A CA 1
ATOM 803 C C . PRO A 1 98 ? 29.303 7.889 -30.650 1.00 46.28 98 PRO A C 1
ATOM 805 O O . PRO A 1 98 ? 28.912 8.943 -31.150 1.00 46.28 98 PRO A O 1
ATOM 808 N N . PHE A 1 99 ? 28.642 7.313 -29.647 1.00 48.28 99 PHE A N 1
ATOM 809 C CA . PHE A 1 99 ? 27.502 7.914 -28.992 1.00 48.28 99 PHE A CA 1
ATOM 810 C C . PHE A 1 99 ? 27.998 9.035 -28.091 1.00 48.28 99 PHE A C 1
ATOM 812 O O . PHE A 1 99 ? 28.481 8.837 -26.981 1.00 48.28 99 PHE A O 1
ATOM 819 N N . VAL A 1 100 ? 27.862 10.235 -28.642 1.00 56.56 100 VAL A N 1
ATOM 820 C CA . VAL A 1 100 ? 27.621 11.474 -27.913 1.00 56.56 100 VAL A CA 1
ATOM 821 C C . VAL A 1 100 ? 26.818 11.161 -26.647 1.00 56.56 100 VAL A C 1
ATOM 823 O O . VAL A 1 100 ? 25.869 10.382 -26.703 1.00 56.56 100 VAL A O 1
ATOM 826 N N . ASP A 1 101 ? 27.199 11.757 -25.522 1.00 56.69 101 ASP A N 1
ATOM 827 C CA . ASP A 1 101 ? 26.441 11.731 -24.271 1.00 56.69 101 ASP A CA 1
ATOM 828 C C . ASP A 1 101 ? 25.077 12.412 -24.523 1.00 56.69 101 ASP A C 1
ATOM 830 O O . ASP A 1 101 ? 24.923 13.631 -24.407 1.00 56.69 101 ASP A O 1
ATOM 834 N N . ILE A 1 102 ? 24.114 11.656 -25.062 1.00 60.88 102 ILE A N 1
ATOM 835 C CA . ILE A 1 102 ? 22.780 12.153 -25.393 1.00 60.88 102 ILE A CA 1
ATOM 836 C C . ILE A 1 102 ? 22.043 12.286 -24.066 1.00 60.88 102 ILE A C 1
ATOM 838 O O . ILE A 1 102 ? 21.801 11.286 -23.398 1.00 60.88 102 ILE A O 1
ATOM 842 N N . SER A 1 103 ? 21.670 13.520 -23.712 1.00 72.12 103 SER A N 1
ATOM 843 C CA . SER A 1 103 ? 20.900 13.814 -22.500 1.00 72.12 103 SER A CA 1
ATOM 844 C C . SER A 1 103 ? 19.712 12.858 -22.349 1.00 72.12 103 SER A C 1
ATOM 846 O O . SER A 1 103 ? 18.941 12.666 -23.297 1.00 72.12 103 SER A O 1
ATOM 848 N N . ASP A 1 104 ? 19.530 12.323 -21.139 1.00 73.62 104 ASP A N 1
ATOM 849 C CA . ASP A 1 104 ? 18.396 11.472 -20.755 1.00 73.62 104 ASP A CA 1
ATOM 850 C C . ASP A 1 104 ? 17.044 12.090 -21.153 1.00 73.62 104 ASP A C 1
ATOM 852 O O . ASP A 1 104 ? 16.090 11.374 -21.467 1.00 73.62 104 ASP A O 1
ATOM 856 N N . GLU A 1 105 ? 16.958 13.423 -21.199 1.00 76.12 105 GLU A N 1
ATOM 857 C CA . GLU A 1 105 ? 15.769 14.161 -21.632 1.00 76.12 105 GLU A CA 1
ATOM 858 C C . GLU A 1 105 ? 15.436 13.922 -23.112 1.00 76.12 105 GLU A C 1
ATOM 860 O O . GLU A 1 105 ? 14.270 13.739 -23.460 1.00 76.12 105 GLU A O 1
ATOM 865 N N . ILE A 1 106 ? 16.447 13.858 -23.983 1.00 77.56 106 ILE A N 1
ATOM 866 C CA . ILE A 1 106 ? 16.283 13.634 -25.428 1.00 77.56 106 ILE A CA 1
ATOM 867 C C . ILE A 1 106 ? 15.890 12.179 -25.690 1.00 77.56 106 ILE A C 1
ATOM 869 O O . ILE A 1 106 ? 14.988 11.911 -26.490 1.00 77.56 106 ILE A O 1
ATOM 873 N N . VAL A 1 107 ? 16.521 11.233 -24.987 1.00 79.12 107 VAL A N 1
ATOM 874 C CA . VAL A 1 107 ? 16.160 9.809 -25.065 1.00 79.12 107 VAL A CA 1
ATOM 875 C C . VAL A 1 107 ? 14.716 9.615 -24.608 1.00 79.12 107 VAL A C 1
ATOM 877 O O . VAL A 1 107 ? 13.917 8.995 -25.311 1.00 79.12 107 VAL A O 1
ATOM 880 N N . THR A 1 108 ? 14.352 10.216 -23.474 1.00 82.44 108 THR A N 1
ATOM 881 C CA . THR A 1 108 ? 12.991 10.150 -22.930 1.00 82.44 108 THR A CA 1
ATOM 882 C C . THR A 1 108 ? 11.974 10.760 -23.893 1.00 82.44 108 THR A C 1
ATOM 884 O O . THR A 1 108 ? 10.951 10.130 -24.163 1.00 82.44 108 THR A O 1
ATOM 887 N N . ALA A 1 109 ? 12.258 11.935 -24.463 1.00 86.56 109 ALA A N 1
ATOM 888 C CA . ALA A 1 109 ? 11.389 12.577 -25.450 1.00 86.56 109 ALA A CA 1
ATOM 889 C C . ALA A 1 109 ? 11.174 11.689 -26.688 1.00 86.56 109 ALA A C 1
ATOM 891 O O . ALA A 1 109 ? 10.037 11.466 -27.100 1.00 86.56 109 ALA A O 1
ATOM 892 N N . THR A 1 110 ? 12.247 11.097 -27.216 1.00 83.81 110 THR A N 1
ATOM 893 C CA . THR A 1 110 ? 12.190 10.207 -28.389 1.00 83.81 110 THR A CA 1
ATOM 894 C C . THR A 1 110 ? 11.399 8.925 -28.094 1.00 83.81 110 THR A C 1
ATOM 896 O O . THR A 1 110 ? 10.629 8.439 -28.931 1.00 83.81 110 THR A O 1
ATOM 899 N N . CYS A 1 111 ? 11.547 8.366 -26.888 1.00 84.81 111 CYS A N 1
ATOM 900 C CA . CYS A 1 111 ? 10.754 7.221 -26.446 1.00 84.81 111 CYS A CA 1
ATOM 901 C C . CYS A 1 111 ? 9.264 7.566 -26.352 1.00 84.81 111 CYS A C 1
ATOM 903 O O . CYS A 1 111 ? 8.433 6.784 -26.816 1.00 84.81 111 CYS A O 1
ATOM 905 N N . LEU A 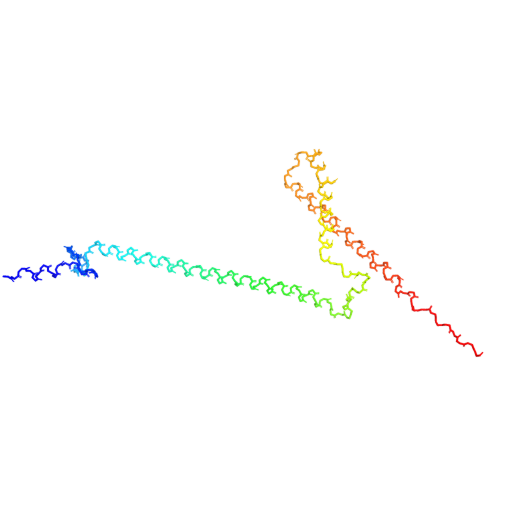1 112 ? 8.923 8.722 -25.780 1.00 89.75 112 LEU A N 1
ATOM 906 C CA . LEU A 1 112 ? 7.537 9.174 -25.658 1.00 89.75 112 LEU A CA 1
ATOM 907 C C . LEU A 1 112 ? 6.892 9.394 -27.030 1.00 89.75 112 LEU A C 1
ATOM 909 O O . LEU A 1 112 ? 5.803 8.874 -27.262 1.00 89.75 112 LEU A O 1
ATOM 913 N N . GLU A 1 113 ? 7.588 10.049 -27.958 1.00 91.06 113 GLU A N 1
ATOM 914 C CA . GLU A 1 113 ? 7.112 10.247 -29.334 1.00 91.06 113 GLU A CA 1
ATOM 915 C C . GLU A 1 113 ? 6.886 8.905 -30.055 1.00 91.06 113 GLU A C 1
ATOM 917 O O . GLU A 1 113 ? 5.880 8.693 -30.737 1.00 91.06 113 GLU A O 1
ATOM 922 N N . THR A 1 114 ? 7.790 7.941 -29.858 1.00 89.06 114 THR A N 1
ATOM 923 C CA . THR A 1 114 ? 7.655 6.603 -30.452 1.00 89.06 114 THR A CA 1
ATOM 924 C C . THR A 1 114 ? 6.435 5.859 -29.904 1.00 89.06 114 THR A C 1
ATOM 926 O O . THR A 1 114 ? 5.714 5.206 -30.666 1.00 89.06 114 THR A O 1
ATOM 929 N N . LEU A 1 115 ? 6.181 5.963 -28.597 1.00 90.69 115 LEU A N 1
ATOM 930 C CA . LEU A 1 115 ? 5.012 5.364 -27.951 1.00 90.69 115 LEU A CA 1
ATOM 931 C C . LEU A 1 115 ? 3.710 6.042 -28.387 1.00 90.69 115 LEU A C 1
ATOM 933 O O . LEU A 1 115 ? 2.721 5.352 -28.642 1.00 90.69 115 LEU A O 1
ATOM 937 N N . GLU A 1 116 ? 3.714 7.365 -28.520 1.00 92.69 116 GLU A N 1
ATOM 938 C CA . GLU A 1 116 ? 2.576 8.130 -29.026 1.00 92.69 116 GLU A CA 1
ATOM 939 C C . GLU A 1 116 ? 2.234 7.721 -30.461 1.00 92.69 116 GLU A C 1
ATOM 941 O O . GLU A 1 116 ? 1.072 7.437 -30.769 1.00 92.69 116 GLU A O 1
ATOM 946 N N . ARG A 1 117 ? 3.245 7.584 -31.324 1.00 92.75 117 ARG A N 1
ATOM 947 C CA . ARG A 1 117 ? 3.064 7.103 -32.696 1.00 92.75 117 ARG A CA 1
ATOM 948 C C . ARG A 1 117 ? 2.514 5.679 -32.742 1.00 92.75 117 ARG A C 1
ATOM 950 O O . ARG A 1 117 ? 1.619 5.397 -33.533 1.00 92.75 117 ARG A O 1
ATOM 957 N N . LEU A 1 118 ? 3.012 4.785 -31.887 1.00 92.25 118 LEU A N 1
ATOM 958 C CA . LEU A 1 118 ? 2.493 3.418 -31.787 1.00 92.25 118 LEU A CA 1
ATOM 959 C C . LEU A 1 118 ? 1.014 3.410 -31.372 1.00 92.25 118 LEU A C 1
ATOM 961 O O . LEU A 1 118 ? 0.210 2.672 -31.943 1.00 92.25 118 LEU A O 1
ATOM 965 N N . GLY A 1 119 ? 0.654 4.241 -30.394 1.00 92.38 119 GLY A N 1
ATOM 966 C CA . GLY A 1 119 ? -0.724 4.396 -29.945 1.00 92.38 119 GLY A CA 1
ATOM 967 C C . GLY A 1 119 ? -1.631 4.907 -31.061 1.00 92.38 119 GLY A C 1
ATOM 968 O O . GLY A 1 119 ? -2.619 4.260 -31.392 1.00 92.38 119 GLY A O 1
ATOM 969 N N . THR A 1 120 ? -1.273 6.038 -31.663 1.00 93.31 120 THR A N 1
ATOM 970 C CA . THR A 1 120 ? -2.123 6.778 -32.609 1.00 93.31 120 THR A CA 1
ATOM 971 C C . THR A 1 120 ? -2.181 6.165 -34.004 1.00 93.31 120 THR A C 1
ATOM 973 O O . THR A 1 120 ? -3.249 6.152 -34.605 1.00 93.31 120 THR A O 1
ATOM 976 N N . GLN A 1 121 ? -1.069 5.644 -34.527 1.00 92.81 121 GLN A N 1
ATOM 977 C CA . GLN A 1 121 ? -0.994 5.175 -35.917 1.00 92.81 121 GLN A CA 1
ATOM 978 C C . GLN A 1 121 ? -1.204 3.669 -36.070 1.00 92.81 121 GLN A C 1
ATOM 980 O O . GLN A 1 121 ? -1.470 3.212 -37.176 1.00 92.81 121 GLN A O 1
ATOM 985 N N . VAL A 1 122 ? -1.059 2.887 -34.994 1.00 90.12 122 VAL A N 1
ATOM 986 C CA . VAL A 1 122 ? -1.145 1.420 -35.069 1.00 90.12 122 VAL A CA 1
ATOM 987 C C . VAL A 1 122 ? -2.251 0.890 -34.172 1.00 90.12 122 VAL A C 1
ATOM 989 O O . VAL A 1 122 ? -3.188 0.264 -34.654 1.00 90.12 122 VAL A O 1
ATOM 992 N N . LEU A 1 123 ? -2.171 1.130 -32.863 1.00 93.81 123 LEU A N 1
ATOM 993 C CA . LEU A 1 123 ? -3.075 0.474 -31.915 1.00 93.81 123 LEU A CA 1
ATOM 994 C C . LEU A 1 123 ? -4.498 1.037 -31.959 1.00 93.81 123 LEU A C 1
ATOM 996 O O . LEU A 1 123 ? -5.446 0.261 -31.923 1.00 93.81 123 LEU A O 1
ATOM 1000 N N . MET A 1 124 ? -4.650 2.359 -32.055 1.00 92.62 124 MET A N 1
ATOM 1001 C CA . MET A 1 124 ? -5.962 3.008 -32.124 1.00 92.62 124 MET A CA 1
ATOM 1002 C C . MET A 1 124 ? -6.759 2.586 -33.371 1.00 92.62 124 MET A C 1
ATOM 1004 O O . MET A 1 124 ? -7.863 2.078 -33.177 1.00 92.62 124 MET A O 1
ATOM 1008 N N . PRO A 1 125 ? -6.214 2.656 -34.605 1.00 94.88 125 PRO A N 1
ATOM 1009 C CA . PRO A 1 125 ? -6.909 2.158 -35.794 1.00 94.88 125 PRO A CA 1
ATOM 1010 C C . PRO A 1 125 ? -7.303 0.681 -35.682 1.00 94.88 125 PRO A C 1
ATOM 1012 O O . PRO A 1 125 ? -8.445 0.327 -35.954 1.00 94.88 125 PRO A O 1
ATOM 1015 N N . LEU A 1 126 ? -6.407 -0.178 -35.177 1.00 91.25 126 LEU A N 1
ATOM 1016 C CA . LEU A 1 126 ? -6.710 -1.601 -34.978 1.00 91.25 126 LEU A CA 1
ATOM 1017 C C . LEU A 1 126 ? -7.855 -1.833 -33.983 1.00 91.25 126 LEU A C 1
ATOM 1019 O O . LEU A 1 126 ? -8.607 -2.795 -34.117 1.00 91.25 126 LEU A O 1
ATOM 1023 N N . TYR A 1 127 ? -7.994 -0.986 -32.964 1.00 94.50 127 TYR A N 1
ATOM 1024 C CA . TYR A 1 127 ? -9.097 -1.092 -32.007 1.00 94.50 127 TYR A CA 1
ATOM 1025 C C . TYR A 1 127 ? -10.414 -0.539 -32.550 1.00 94.50 127 TYR A C 1
ATOM 1027 O O . TYR A 1 127 ? -11.468 -0.974 -32.084 1.00 94.50 127 TYR A O 1
ATOM 1035 N N . GLU A 1 128 ? -10.356 0.414 -33.478 1.00 93.31 128 GLU A N 1
ATOM 1036 C CA . GLU A 1 128 ? -11.525 0.957 -34.176 1.00 93.31 128 GLU A CA 1
ATOM 1037 C C . GLU A 1 128 ? -12.054 -0.021 -35.229 1.00 93.31 128 GLU A C 1
ATOM 1039 O O . GLU A 1 128 ? -13.265 -0.205 -35.333 1.00 93.31 128 GLU A O 1
ATOM 1044 N N . GLU A 1 129 ? -11.159 -0.705 -35.948 1.00 94.69 129 GLU A N 1
ATOM 1045 C CA . GLU A 1 129 ? -11.508 -1.762 -36.906 1.00 94.69 129 GLU A CA 1
ATOM 1046 C C . GLU A 1 129 ? -12.067 -3.021 -36.222 1.00 94.69 129 GLU A C 1
ATOM 1048 O O . GLU A 1 129 ? -12.889 -3.725 -36.808 1.00 94.69 129 GLU A O 1
ATOM 1053 N N . HIS A 1 130 ? -11.665 -3.276 -34.970 1.00 92.31 130 HIS A N 1
ATOM 1054 C CA . HIS A 1 130 ? -12.055 -4.456 -34.192 1.00 92.31 130 HIS A CA 1
ATOM 1055 C C . HIS A 1 130 ? -12.693 -4.093 -32.834 1.00 92.31 130 HIS A C 1
ATOM 1057 O O . HIS A 1 130 ? -12.085 -4.298 -31.768 1.00 92.31 130 HIS A O 1
ATOM 1063 N N . PRO A 1 131 ? -13.931 -3.558 -32.823 1.00 91.88 131 PRO A N 1
ATOM 1064 C CA . PRO A 1 131 ? -14.625 -3.169 -31.594 1.00 91.88 131 PRO A CA 1
ATOM 1065 C C . PRO A 1 131 ? -14.947 -4.355 -30.668 1.00 91.88 131 PRO A C 1
ATOM 1067 O O . PRO A 1 131 ? -15.140 -4.162 -29.466 1.00 91.88 131 PRO A O 1
ATOM 1070 N N . GLU A 1 132 ? -14.977 -5.578 -31.198 1.00 95.56 132 GLU A N 1
ATOM 1071 C CA . GLU A 1 132 ? -15.215 -6.827 -30.469 1.00 95.56 132 GLU A CA 1
ATOM 1072 C C . GLU A 1 132 ? -14.073 -7.227 -29.522 1.00 95.56 132 GLU A C 1
ATOM 1074 O O . GLU A 1 132 ? -14.255 -8.095 -28.662 1.00 95.56 132 GLU A O 1
ATOM 1079 N N . LEU A 1 133 ? -12.895 -6.604 -29.647 1.00 93.12 133 LEU A N 1
ATOM 1080 C CA . LEU A 1 133 ? -11.744 -6.919 -28.807 1.00 93.12 133 LEU A CA 1
ATOM 1081 C C . LEU A 1 133 ? -11.996 -6.547 -27.342 1.00 93.12 133 LEU A C 1
ATOM 1083 O O . LEU A 1 133 ? -12.174 -5.380 -26.975 1.00 93.12 133 LEU A O 1
ATOM 1087 N N . SER A 1 134 ? -11.893 -7.547 -26.468 1.00 95.44 134 SER A N 1
ATOM 1088 C CA . SER A 1 134 ? -11.902 -7.337 -25.021 1.00 95.44 134 SER A CA 1
ATOM 1089 C C . SER A 1 134 ? -10.670 -6.551 -24.556 1.00 95.44 134 SER A C 1
ATOM 1091 O O . SER A 1 134 ? -9.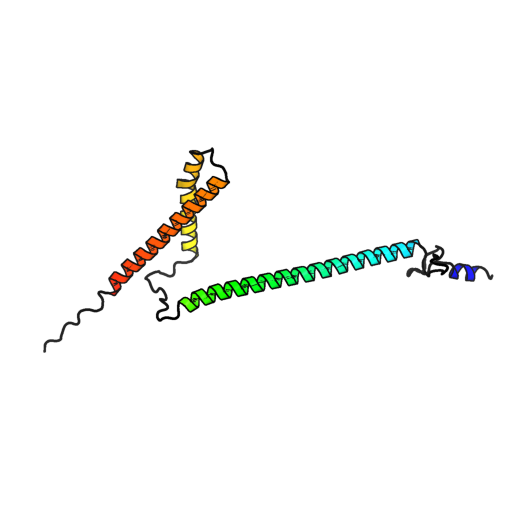602 -6.588 -25.170 1.00 95.44 134 SER A O 1
ATOM 1093 N N . GLN A 1 135 ? -10.772 -5.893 -23.399 1.00 93.62 135 GLN A N 1
ATOM 1094 C CA . GLN A 1 135 ? -9.644 -5.163 -22.803 1.00 93.62 135 GLN A CA 1
ATOM 1095 C C . GLN A 1 135 ? -8.409 -6.051 -22.575 1.00 93.62 135 GLN A C 1
ATOM 1097 O O . GLN A 1 135 ? -7.279 -5.610 -22.772 1.00 93.62 135 GLN A O 1
ATOM 1102 N N . ALA A 1 136 ? -8.604 -7.327 -22.225 1.00 94.56 136 ALA A N 1
ATOM 1103 C CA . ALA A 1 136 ? -7.505 -8.277 -22.054 1.00 94.56 136 ALA A CA 1
ATOM 1104 C C . ALA A 1 136 ? -6.757 -8.555 -23.371 1.00 94.56 136 ALA A C 1
ATOM 1106 O O . ALA A 1 136 ? -5.525 -8.641 -23.384 1.00 94.56 136 ALA A O 1
ATOM 1107 N N . GLN A 1 137 ? -7.483 -8.652 -24.488 1.00 93.88 137 GLN A N 1
ATOM 1108 C CA . GLN A 1 137 ? -6.888 -8.824 -25.814 1.00 93.88 137 GLN A CA 1
ATOM 1109 C C . GLN A 1 137 ? -6.145 -7.559 -26.258 1.00 93.88 137 GLN A C 1
ATOM 1111 O O . GLN A 1 137 ? -5.003 -7.667 -26.698 1.00 93.88 137 GLN A O 1
ATOM 1116 N N . LYS A 1 138 ? -6.711 -6.366 -26.028 1.00 93.56 138 LYS A N 1
ATOM 1117 C CA . LYS A 1 138 ? -6.043 -5.079 -26.309 1.00 93.56 138 LYS A CA 1
ATOM 1118 C C . LYS A 1 138 ? -4.715 -4.943 -25.554 1.00 93.56 138 LYS A C 1
ATOM 1120 O O . LYS A 1 138 ? -3.682 -4.635 -26.143 1.00 93.56 138 LYS A O 1
ATOM 1125 N N . VAL A 1 139 ? -4.691 -5.287 -24.263 1.00 93.81 139 VAL A N 1
ATOM 1126 C CA . VAL A 1 139 ? -3.446 -5.316 -23.467 1.00 93.81 139 VAL A CA 1
ATOM 1127 C C . VAL A 1 139 ? -2.439 -6.332 -24.018 1.00 93.81 139 VAL A C 1
ATOM 1129 O O . VAL A 1 139 ? -1.234 -6.077 -24.013 1.00 93.81 139 VAL A O 1
ATOM 1132 N N . THR A 1 140 ? -2.908 -7.483 -24.496 1.00 93.62 140 THR A N 1
ATOM 1133 C CA . THR A 1 140 ? -2.040 -8.511 -25.088 1.00 93.62 140 THR A CA 1
ATOM 1134 C C . THR A 1 140 ? -1.408 -8.022 -26.392 1.00 93.62 140 THR A C 1
ATOM 1136 O O . THR A 1 140 ? -0.202 -8.184 -26.580 1.00 93.62 140 THR A O 1
ATOM 1139 N N . MET A 1 141 ? -2.182 -7.348 -27.246 1.00 90.94 141 MET A N 1
ATOM 1140 C CA . MET A 1 141 ? -1.687 -6.726 -28.478 1.00 90.94 141 MET A CA 1
ATOM 1141 C C . MET A 1 141 ? -0.665 -5.621 -28.196 1.00 90.94 141 MET A C 1
ATOM 1143 O O . MET A 1 141 ? 0.401 -5.616 -28.806 1.00 90.94 141 MET A O 1
ATOM 1147 N N . LEU A 1 142 ? -0.931 -4.741 -27.223 1.00 93.31 142 LEU A N 1
ATOM 1148 C CA . LEU A 1 142 ? 0.027 -3.715 -26.795 1.00 93.31 142 LEU A CA 1
ATOM 1149 C C . LEU A 1 142 ? 1.355 -4.337 -26.333 1.00 93.31 142 LEU A C 1
ATOM 1151 O O . LEU A 1 142 ? 2.423 -3.881 -26.734 1.00 93.31 142 LEU A O 1
ATOM 1155 N N . LYS A 1 143 ? 1.307 -5.404 -25.524 1.00 91.19 143 LYS A N 1
ATOM 1156 C CA . LYS A 1 143 ? 2.520 -6.115 -25.083 1.00 91.19 143 LYS A CA 1
ATOM 1157 C C . LYS A 1 143 ? 3.307 -6.686 -26.259 1.00 91.19 143 LYS A C 1
ATOM 1159 O O . LYS A 1 143 ? 4.528 -6.556 -26.283 1.00 91.19 143 LYS A O 1
ATOM 1164 N N . PHE A 1 144 ? 2.619 -7.297 -27.220 1.00 92.94 144 PHE A N 1
ATOM 1165 C CA . PHE A 1 144 ? 3.257 -7.842 -28.415 1.00 92.94 144 PHE A CA 1
ATOM 1166 C C . PHE A 1 144 ? 3.918 -6.739 -29.253 1.00 92.94 144 PHE A C 1
ATOM 1168 O O . PHE A 1 144 ? 5.078 -6.868 -29.638 1.00 92.94 144 PHE A O 1
ATOM 1175 N N . ALA A 1 145 ? 3.227 -5.615 -29.452 1.00 90.19 145 ALA A N 1
ATOM 1176 C CA . ALA A 1 145 ? 3.756 -4.469 -30.183 1.00 90.19 145 ALA A CA 1
ATOM 1177 C C . ALA A 1 145 ? 5.009 -3.869 -29.517 1.00 90.19 145 ALA A C 1
ATOM 1179 O O . ALA A 1 145 ? 6.002 -3.599 -30.194 1.00 90.19 145 ALA A O 1
ATOM 1180 N N . LEU A 1 146 ? 5.000 -3.718 -28.188 1.00 89.50 146 LEU A N 1
ATOM 1181 C CA . LEU A 1 146 ? 6.164 -3.244 -27.431 1.00 89.50 146 LEU A CA 1
ATOM 1182 C C . LEU A 1 146 ? 7.342 -4.225 -27.501 1.00 89.50 146 LEU A C 1
ATOM 1184 O O . LEU A 1 146 ? 8.491 -3.798 -27.615 1.00 89.50 146 LEU A O 1
ATOM 1188 N N . MET A 1 147 ? 7.071 -5.531 -27.463 1.00 92.44 147 MET A N 1
ATOM 1189 C CA . MET A 1 147 ? 8.101 -6.563 -27.594 1.00 92.44 147 MET A CA 1
ATOM 1190 C C . MET A 1 147 ? 8.760 -6.533 -28.979 1.00 92.44 147 MET A C 1
ATOM 1192 O O . MET A 1 147 ? 9.986 -6.583 -29.071 1.00 92.44 147 MET A O 1
ATOM 1196 N N . GLU A 1 148 ? 7.978 -6.398 -30.052 1.00 89.75 148 GLU A N 1
ATOM 1197 C CA . GLU A 1 148 ? 8.516 -6.285 -31.414 1.00 89.75 148 GLU A CA 1
ATOM 1198 C C . GLU A 1 148 ? 9.292 -4.979 -31.630 1.00 89.75 148 GLU A C 1
ATOM 1200 O O . GLU A 1 148 ? 10.340 -4.979 -32.279 1.00 89.75 148 GLU A O 1
ATOM 1205 N N . MET A 1 149 ? 8.844 -3.871 -31.033 1.00 87.44 149 MET A N 1
ATOM 1206 C CA . MET A 1 149 ? 9.600 -2.616 -31.028 1.00 87.44 149 MET A CA 1
ATOM 1207 C C . MET A 1 149 ? 10.957 -2.788 -30.332 1.00 87.44 149 MET A C 1
ATOM 1209 O O . MET A 1 149 ? 11.989 -2.420 -30.895 1.00 87.44 149 MET A O 1
ATOM 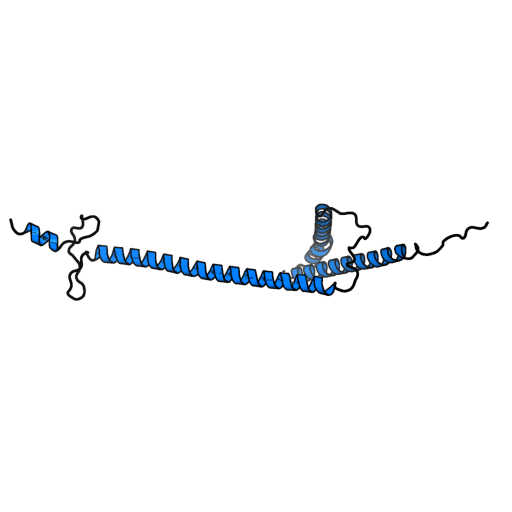1213 N N . HIS A 1 150 ? 10.973 -3.398 -29.144 1.00 87.00 150 HIS A N 1
ATOM 1214 C CA . HIS A 1 150 ? 12.208 -3.680 -28.414 1.00 87.00 150 HIS A CA 1
ATOM 1215 C C . HIS A 1 150 ? 13.141 -4.595 -29.216 1.00 87.00 150 HIS A C 1
ATOM 1217 O O . HIS A 1 150 ? 14.332 -4.318 -29.332 1.00 87.00 150 HIS A O 1
ATOM 1223 N N . LYS A 1 151 ? 12.601 -5.643 -29.844 1.00 90.00 151 LYS A N 1
ATOM 1224 C CA . LYS A 1 151 ? 13.366 -6.539 -30.714 1.00 90.00 151 LYS A CA 1
ATOM 1225 C C . LYS A 1 151 ? 14.025 -5.777 -31.863 1.00 90.00 151 LYS A C 1
ATOM 1227 O O . LYS A 1 151 ? 15.218 -5.966 -32.088 1.00 90.00 151 LYS A O 1
ATOM 1232 N N . LYS A 1 152 ? 13.291 -4.905 -32.562 1.00 87.50 152 LYS A N 1
ATOM 1233 C CA . LYS A 1 152 ? 13.848 -4.073 -33.645 1.00 87.50 152 LYS A CA 1
ATOM 1234 C C . LYS A 1 152 ? 14.939 -3.131 -33.145 1.00 87.50 152 LYS A C 1
ATOM 1236 O O . LYS A 1 152 ? 15.984 -3.045 -33.781 1.00 87.50 152 LYS A O 1
ATOM 1241 N N . MET A 1 153 ? 14.728 -2.493 -31.996 1.00 84.38 153 MET A N 1
ATOM 1242 C CA . MET A 1 153 ? 15.728 -1.632 -31.362 1.00 84.38 153 MET A CA 1
ATOM 1243 C C . MET A 1 153 ? 17.018 -2.405 -31.059 1.00 84.38 153 MET A C 1
ATOM 1245 O O . MET A 1 153 ? 18.099 -1.959 -31.427 1.00 84.38 153 MET A O 1
ATOM 1249 N N . MET A 1 154 ? 16.912 -3.603 -30.477 1.00 85.62 154 MET A N 1
ATOM 1250 C CA . MET A 1 154 ? 18.077 -4.450 -30.195 1.00 85.62 154 MET A CA 1
ATOM 1251 C C . MET A 1 154 ? 18.807 -4.891 -31.470 1.00 85.62 154 MET A C 1
ATOM 1253 O O . MET A 1 154 ? 20.033 -4.870 -31.503 1.00 85.62 154 MET A O 1
ATOM 1257 N N . HIS A 1 155 ? 18.081 -5.239 -32.539 1.00 85.19 155 HIS A N 1
ATOM 1258 C CA . HIS A 1 155 ? 18.703 -5.571 -33.829 1.00 85.19 155 HIS A CA 1
ATOM 1259 C C . HIS A 1 155 ? 19.406 -4.360 -34.452 1.00 85.19 155 HIS A C 1
ATOM 1261 O O . HIS A 1 155 ? 20.469 -4.511 -35.048 1.00 85.19 155 HIS A O 1
ATOM 1267 N N . GLN A 1 156 ? 18.838 -3.161 -34.312 1.00 81.50 156 GLN A N 1
ATOM 1268 C CA . GLN A 1 156 ? 19.462 -1.934 -34.796 1.00 81.50 156 GLN A CA 1
ATOM 1269 C C . GLN A 1 156 ? 20.763 -1.640 -34.041 1.00 81.50 156 GLN A C 1
ATOM 1271 O O . GLN A 1 156 ? 21.765 -1.335 -34.682 1.00 81.50 156 GLN A O 1
ATOM 1276 N N . ILE A 1 157 ? 20.776 -1.808 -32.715 1.00 79.12 157 ILE A N 1
ATOM 1277 C CA . ILE A 1 157 ? 21.992 -1.680 -31.897 1.00 79.12 157 ILE A CA 1
ATOM 1278 C C . ILE A 1 157 ? 23.055 -2.679 -32.372 1.00 79.12 157 ILE A C 1
ATOM 1280 O O . ILE A 1 157 ? 24.162 -2.269 -32.708 1.00 79.12 157 ILE A O 1
ATOM 1284 N N . GLN A 1 158 ? 22.699 -3.957 -32.525 1.00 78.69 158 GLN A N 1
ATOM 1285 C CA . GLN A 1 158 ? 23.623 -4.992 -33.012 1.00 78.69 158 GLN A CA 1
ATOM 1286 C C . GLN A 1 158 ? 24.152 -4.704 -34.426 1.00 78.69 158 GLN A C 1
ATOM 1288 O O . GLN A 1 158 ? 25.330 -4.912 -34.711 1.00 78.69 158 GLN A O 1
ATOM 1293 N N . SER A 1 159 ? 23.302 -4.205 -35.328 1.00 79.19 159 SER A N 1
ATOM 1294 C CA . SER A 1 159 ? 23.718 -3.819 -36.680 1.00 79.19 159 SER A CA 1
ATOM 1295 C C . SER A 1 159 ? 24.678 -2.628 -36.664 1.00 79.19 159 SER A C 1
ATOM 1297 O O . SER A 1 159 ? 25.596 -2.579 -37.482 1.00 79.19 159 SER A O 1
ATOM 1299 N N . MET A 1 160 ? 24.471 -1.668 -35.760 1.00 70.06 160 MET A N 1
ATOM 1300 C CA . MET A 1 160 ? 25.366 -0.524 -35.585 1.00 70.06 160 MET A CA 1
ATOM 1301 C C . MET A 1 160 ? 26.708 -0.943 -34.977 1.00 70.06 160 MET A C 1
ATOM 1303 O O . MET A 1 160 ? 27.742 -0.457 -35.427 1.00 70.06 160 MET A O 1
ATOM 1307 N N . GLU A 1 161 ? 26.709 -1.874 -34.021 1.00 72.69 161 GLU A N 1
ATOM 1308 C CA . GLU A 1 161 ? 27.930 -2.472 -33.461 1.00 72.69 161 GLU A CA 1
ATOM 1309 C C . GLU A 1 161 ? 28.762 -3.148 -34.553 1.00 72.69 161 GLU A C 1
ATOM 1311 O O . GLU A 1 161 ? 29.947 -2.857 -34.709 1.00 72.69 161 GLU A O 1
ATOM 1316 N N . GLN A 1 162 ? 28.128 -3.982 -35.380 1.00 73.81 162 GLN A N 1
ATOM 1317 C CA . GLN A 1 162 ? 28.802 -4.665 -36.488 1.00 73.81 162 GLN A CA 1
ATOM 1318 C C . GLN A 1 162 ? 29.354 -3.684 -37.531 1.00 73.81 162 GLN A C 1
ATOM 1320 O O . GLN A 1 162 ? 30.466 -3.879 -38.025 1.00 73.81 162 GLN A O 1
ATOM 1325 N N . ALA A 1 163 ? 28.618 -2.613 -37.841 1.00 70.88 163 ALA A N 1
ATOM 1326 C CA . ALA A 1 163 ? 29.090 -1.562 -38.738 1.00 70.88 163 ALA A CA 1
ATOM 1327 C C . ALA A 1 163 ? 30.276 -0.782 -38.139 1.00 70.88 163 ALA A C 1
ATOM 1329 O O . ALA A 1 163 ? 31.243 -0.519 -38.849 1.00 70.88 163 ALA A O 1
ATOM 1330 N N . GLY A 1 164 ? 30.251 -0.470 -36.839 1.00 59.69 164 GLY A N 1
ATOM 1331 C CA . GLY A 1 164 ? 31.360 0.177 -36.125 1.00 59.69 164 GLY A CA 1
ATOM 1332 C C . GLY A 1 164 ? 32.630 -0.681 -36.068 1.00 59.69 164 GLY A C 1
ATOM 1333 O O . GLY A 1 164 ? 33.735 -0.159 -36.224 1.00 59.69 164 GLY A O 1
ATOM 1334 N N . CYS A 1 165 ? 32.491 -2.004 -35.942 1.00 49.62 165 CYS A N 1
ATOM 1335 C CA . CYS A 1 165 ? 33.616 -2.943 -35.980 1.00 49.62 165 CYS A CA 1
ATOM 1336 C C . CYS A 1 165 ? 34.307 -3.028 -37.354 1.00 49.62 165 CYS A C 1
ATOM 1338 O O . CYS A 1 165 ? 35.499 -3.337 -37.409 1.00 49.62 165 CYS A O 1
ATOM 1340 N N . LEU A 1 166 ? 33.605 -2.744 -38.459 1.00 47.66 166 LEU A N 1
ATOM 1341 C CA . LEU A 1 166 ? 34.207 -2.732 -39.800 1.00 47.66 166 LEU A CA 1
ATOM 1342 C C . LEU A 1 166 ? 35.159 -1.541 -39.997 1.00 47.66 166 LEU A C 1
ATOM 1344 O O . LEU A 1 166 ? 36.190 -1.697 -40.639 1.00 47.66 166 LEU A O 1
ATOM 1348 N N . PHE A 1 167 ? 34.890 -0.388 -39.378 1.00 48.22 167 PHE A N 1
ATOM 1349 C CA . PHE A 1 167 ? 35.749 0.799 -39.504 1.00 48.22 167 PHE A CA 1
ATOM 1350 C C . PHE A 1 167 ? 37.007 0.762 -38.626 1.00 48.22 167 PHE A C 1
ATOM 1352 O O . PHE A 1 167 ? 37.957 1.495 -38.892 1.00 48.22 167 PHE A O 1
ATOM 1359 N N . HIS A 1 168 ? 37.055 -0.095 -37.601 1.00 42.97 168 HIS A N 1
ATOM 1360 C CA . HIS A 1 168 ? 38.221 -0.183 -36.714 1.00 42.97 168 HIS A CA 1
ATOM 1361 C C . HIS A 1 168 ? 39.312 -1.141 -37.223 1.00 42.97 168 HIS A C 1
ATOM 1363 O O . HIS A 1 168 ? 40.440 -1.115 -36.724 1.00 42.97 168 HIS A O 1
ATOM 1369 N N . ARG A 1 169 ? 38.994 -1.976 -38.221 1.00 40.06 169 ARG A N 1
ATOM 1370 C CA . ARG A 1 169 ? 39.869 -3.045 -38.724 1.00 40.06 169 ARG A CA 1
ATOM 1371 C C . ARG A 1 169 ? 40.766 -2.625 -39.898 1.00 40.06 169 ARG A C 1
ATOM 1373 O O . ARG A 1 169 ? 41.746 -3.310 -40.170 1.00 40.06 169 ARG A O 1
ATOM 1380 N N . ASP A 1 170 ? 40.506 -1.469 -40.509 1.00 43.12 170 ASP A N 1
ATOM 1381 C CA . ASP A 1 170 ? 41.306 -0.942 -41.628 1.00 43.12 170 ASP A CA 1
ATOM 1382 C C . ASP A 1 170 ? 42.407 0.051 -41.194 1.00 43.12 170 ASP A C 1
ATOM 1384 O O . ASP A 1 170 ? 43.207 0.499 -42.013 1.00 43.12 170 ASP A O 1
ATOM 1388 N N . ALA A 1 171 ? 42.520 0.363 -39.896 1.00 44.44 171 ALA A N 1
ATOM 1389 C CA . ALA A 1 171 ? 43.544 1.277 -39.370 1.00 44.44 171 ALA A CA 1
ATOM 1390 C C . ALA A 1 171 ? 44.881 0.596 -38.996 1.00 44.44 171 ALA A C 1
ATOM 1392 O O . ALA A 1 171 ? 45.764 1.241 -38.431 1.00 44.44 171 ALA A O 1
ATOM 1393 N N . SER A 1 172 ? 45.065 -0.694 -39.305 1.00 47.06 172 SER A N 1
ATOM 1394 C CA . SER A 1 172 ? 46.289 -1.449 -38.992 1.00 47.06 172 SER A CA 1
ATOM 1395 C C . SER A 1 172 ? 46.936 -2.088 -40.226 1.00 47.06 172 SER A C 1
ATOM 1397 O O . SER A 1 172 ? 47.223 -3.285 -40.235 1.00 47.06 172 SER A O 1
ATOM 1399 N N . GLY A 1 173 ? 47.180 -1.312 -41.285 1.00 49.25 173 GLY A N 1
ATOM 1400 C CA . GLY A 1 173 ? 47.875 -1.843 -42.457 1.00 49.25 173 GLY A CA 1
ATOM 1401 C C . GLY A 1 173 ? 48.280 -0.811 -43.499 1.00 49.25 173 GLY A C 1
ATOM 1402 O O . GLY A 1 173 ? 47.617 -0.702 -44.522 1.00 49.25 173 GLY A O 1
ATOM 1403 N N . SER A 1 174 ? 49.393 -0.105 -43.265 1.00 38.31 174 SER A N 1
ATOM 1404 C CA . SER A 1 174 ? 50.469 0.148 -44.252 1.00 38.31 174 SER A CA 1
ATOM 1405 C C . SER A 1 174 ? 51.363 1.309 -43.803 1.00 38.31 174 SER A C 1
ATOM 1407 O O . SER A 1 174 ? 51.038 2.476 -44.000 1.00 38.31 174 S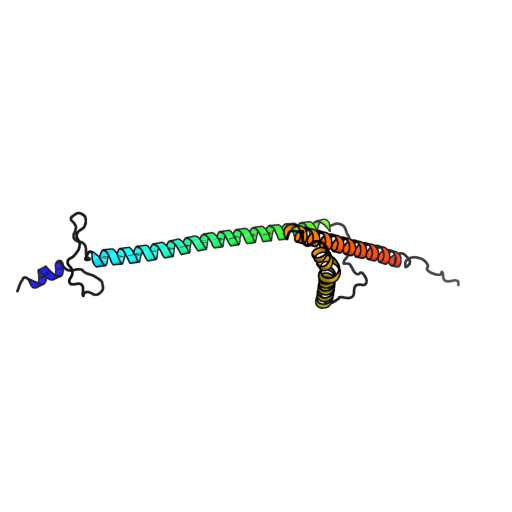ER A O 1
ATOM 1409 N N . SER A 1 175 ? 52.529 0.987 -43.240 1.00 38.84 175 SER A N 1
ATOM 1410 C CA . SER A 1 175 ? 53.654 1.926 -43.160 1.00 38.84 175 SER A CA 1
ATOM 1411 C C . SER A 1 175 ? 54.343 2.005 -44.529 1.00 38.84 175 SER A C 1
ATOM 1413 O O . SER A 1 175 ? 54.785 0.960 -45.013 1.00 38.84 175 SER A O 1
ATOM 1415 N N . PRO A 1 176 ? 54.515 3.187 -45.152 1.00 40.78 176 PRO A N 1
ATOM 1416 C CA . PRO A 1 176 ? 55.382 3.314 -46.313 1.00 40.78 176 PRO A CA 1
ATOM 1417 C C . PRO A 1 176 ? 56.846 3.347 -45.855 1.00 40.78 176 PRO A C 1
ATOM 1419 O O . PRO A 1 176 ? 57.257 4.152 -45.016 1.00 40.78 176 PRO A O 1
ATOM 1422 N N . SER A 1 177 ? 57.628 2.420 -46.396 1.00 40.97 177 SER A N 1
ATOM 1423 C CA . SER A 1 177 ? 59.068 2.282 -46.192 1.00 40.97 177 SER A CA 1
ATOM 1424 C C . SER A 1 177 ? 59.805 3.526 -46.704 1.00 40.97 177 SER A C 1
ATOM 1426 O O . SER A 1 177 ? 59.582 3.959 -47.833 1.00 40.97 177 SER A O 1
ATOM 1428 N N . ARG A 1 178 ? 60.711 4.086 -45.889 1.00 40.38 178 ARG A N 1
ATOM 1429 C CA . ARG A 1 178 ? 61.694 5.089 -46.333 1.00 40.38 178 ARG A CA 1
ATOM 1430 C C . ARG A 1 178 ? 62.617 4.467 -47.379 1.00 40.38 178 ARG A C 1
ATOM 1432 O O . ARG A 1 178 ? 63.223 3.435 -47.103 1.00 40.38 178 ARG A O 1
ATOM 1439 N N . ILE A 1 179 ? 62.765 5.127 -48.523 1.00 41.88 179 ILE A N 1
ATOM 1440 C CA . ILE A 1 179 ? 63.877 4.909 -49.451 1.00 41.88 179 ILE A CA 1
ATOM 1441 C C . ILE A 1 179 ? 64.897 6.028 -49.212 1.00 41.88 179 ILE A C 1
ATOM 1443 O O . ILE A 1 179 ? 64.508 7.171 -48.964 1.00 41.88 179 ILE A O 1
ATOM 1447 N N . SER A 1 180 ? 66.165 5.612 -49.182 1.00 45.84 180 SER A N 1
ATOM 1448 C CA . SER A 1 180 ? 67.393 6.367 -48.904 1.00 45.84 180 SER A CA 1
ATOM 1449 C C . SER A 1 180 ? 67.618 7.591 -49.779 1.00 45.84 180 SER A C 1
ATOM 1451 O O . SER A 1 180 ? 67.216 7.560 -50.961 1.00 45.84 180 SER A O 1
#

Secondary structure (DSSP, 8-state):
--HHHHHHHHB---TTS---SBPPEETTEE-SS-HHHHHHHHHHHHHHHHHHHHHHHHHHHHHHHHHHHHHHHHHHHHHHHHHHHTT-SS------SS-----HHHHHHHHHHHHHHHIIIIIHHHHHH-TT--HHHHHHHHHHHHHHHHHHHHHHHHHHHHHHHHHHSSSS--PPPPP-

Foldseek 3Di:
DPPPVVLLVQFAPPPVSPGSDGFDDDPNDTDNGHPVVVVVVVVVVVVVVVVVVVVVVVVVVVVVVVVVVVVVVVVVVVVVVVVVVVVPDDDPCPVVDVDDPPPPVVVVVVVVVVVVCCVPVPLVVVCVVCVVDDPVNSVVVVVVVVVVVVVVVVVVVVVVVVVSVVVVVVPPDDDDDDDD

pLDDT: mean 78.7, std 19.04, range [38.31, 96.5]

Sequence (180 aa):
MQDAHHQSEALCMYKSGKCGEKRAWKNGKQLKLCEAHRIEQNAIKMRSDKSLSLRRKMIREEKKKLDRLRRAEERKKMYWDASSSSSSSDEQMQWNGPFVDISDEIVTATCLETLERLGTQVLMPLYEEHPELSQAQKVTMLKFALMEMHKKMMHQIQSMEQAGCLFHRDASGSSPSRIS